Protein AF-A0A6N7M5T9-F1 (afdb_monomer_lite)

Structure (mmCIF, N/CA/C/O backbone):
data_AF-A0A6N7M5T9-F1
#
_entry.id   AF-A0A6N7M5T9-F1
#
loop_
_atom_site.group_PDB
_atom_site.id
_atom_site.type_symbol
_atom_site.label_atom_id
_atom_site.label_alt_id
_atom_site.label_comp_id
_atom_site.label_asym_id
_atom_site.label_entity_id
_atom_site.label_seq_id
_atom_site.pdbx_PDB_ins_code
_atom_site.Cartn_x
_atom_site.Cartn_y
_atom_site.Cartn_z
_atom_site.occupancy
_atom_site.B_iso_or_equiv
_atom_site.auth_seq_id
_atom_site.auth_comp_id
_atom_site.auth_asym_id
_atom_site.auth_atom_id
_atom_site.pdbx_PDB_model_num
ATOM 1 N N . MET A 1 1 ? -1.818 2.620 -9.351 1.00 81.12 1 MET A N 1
ATOM 2 C CA . MET A 1 1 ? -0.824 3.707 -9.456 1.00 81.12 1 MET A CA 1
ATOM 3 C C . MET A 1 1 ? -0.172 3.668 -10.820 1.00 81.12 1 MET A C 1
ATOM 5 O O . MET A 1 1 ? -0.128 2.588 -11.390 1.00 81.12 1 MET A O 1
ATOM 9 N N . ARG A 1 2 ? 0.255 4.815 -11.356 1.00 82.75 2 ARG A N 1
ATOM 10 C CA . ARG A 1 2 ? 0.829 4.931 -12.702 1.00 82.75 2 ARG A CA 1
ATOM 11 C C . ARG A 1 2 ? 2.046 5.848 -12.658 1.00 82.75 2 ARG A C 1
ATOM 13 O O . ARG A 1 2 ? 1.874 7.022 -12.337 1.00 82.75 2 ARG A O 1
ATOM 20 N N . ASN A 1 3 ? 3.213 5.340 -13.046 1.00 85.19 3 ASN A N 1
ATOM 21 C CA . ASN A 1 3 ? 4.407 6.165 -13.232 1.00 85.19 3 ASN A CA 1
ATOM 22 C C . ASN A 1 3 ? 4.300 6.926 -14.566 1.00 85.19 3 ASN A C 1
ATOM 24 O O . ASN A 1 3 ? 4.436 6.348 -15.644 1.00 85.19 3 ASN A O 1
ATOM 28 N N . THR A 1 4 ? 4.031 8.231 -14.510 1.00 81.94 4 THR A N 1
ATOM 29 C CA . THR A 1 4 ? 3.909 9.098 -15.699 1.00 81.94 4 THR A CA 1
ATOM 30 C C . THR A 1 4 ? 5.181 9.881 -16.022 1.00 81.94 4 THR A C 1
ATOM 32 O O . THR A 1 4 ? 5.131 10.826 -16.812 1.00 81.94 4 THR A O 1
ATOM 35 N N . SER A 1 5 ? 6.305 9.552 -15.391 1.00 79.56 5 SER A N 1
ATOM 36 C CA . SER A 1 5 ? 7.579 10.213 -15.656 1.00 79.56 5 SER A CA 1
ATOM 37 C C . SER A 1 5 ? 8.088 9.913 -17.076 1.00 79.56 5 SER A C 1
ATOM 39 O O . SER A 1 5 ? 7.668 8.964 -17.739 1.00 79.56 5 SER A O 1
ATOM 41 N N . SER A 1 6 ? 9.008 10.741 -17.576 1.00 79.69 6 SER A N 1
ATOM 42 C CA . SER A 1 6 ? 9.603 10.561 -18.904 1.00 79.69 6 SER A CA 1
ATOM 43 C C . SER A 1 6 ? 10.866 9.703 -18.821 1.00 79.69 6 SER A C 1
ATOM 45 O O . SER A 1 6 ? 11.978 10.232 -18.850 1.00 79.69 6 SER A O 1
ATOM 47 N N . GLY A 1 7 ? 10.692 8.383 -18.750 1.00 77.44 7 GLY A N 1
ATOM 48 C CA . GLY A 1 7 ? 11.797 7.418 -18.783 1.00 77.44 7 GLY A CA 1
ATOM 49 C C . GLY A 1 7 ? 12.520 7.218 -17.450 1.00 77.44 7 GLY A C 1
ATOM 50 O O . GLY A 1 7 ? 13.619 6.670 -17.451 1.00 77.44 7 GLY A O 1
ATOM 51 N N . ILE A 1 8 ? 11.932 7.666 -16.338 1.00 86.94 8 ILE A N 1
ATOM 52 C CA . ILE A 1 8 ? 12.464 7.457 -14.990 1.00 86.94 8 ILE A CA 1
ATOM 53 C C . ILE A 1 8 ? 11.708 6.298 -14.340 1.00 86.94 8 ILE A C 1
ATOM 55 O O . ILE A 1 8 ? 10.490 6.175 -14.457 1.00 86.94 8 ILE A O 1
ATOM 59 N N . THR A 1 9 ? 12.441 5.423 -13.674 1.00 90.00 9 THR A N 1
ATOM 60 C CA . THR A 1 9 ? 11.854 4.399 -12.815 1.00 90.00 9 THR A CA 1
ATOM 61 C C . THR A 1 9 ? 11.528 5.024 -11.459 1.00 90.00 9 THR A C 1
ATOM 63 O O . THR A 1 9 ? 12.327 5.812 -10.964 1.00 90.00 9 THR A O 1
ATOM 66 N N . GLU A 1 10 ? 10.365 4.709 -10.893 1.00 90.19 10 GLU A N 1
ATOM 67 C CA . GLU A 1 10 ? 9.917 5.230 -9.595 1.00 90.19 10 GLU A CA 1
ATOM 68 C C . GLU A 1 10 ? 9.854 4.112 -8.558 1.00 90.19 10 GLU A C 1
ATOM 70 O O . GLU A 1 10 ? 9.336 3.025 -8.841 1.00 90.19 10 GLU A O 1
ATOM 75 N N . ASP A 1 11 ? 10.281 4.444 -7.344 1.00 92.62 11 ASP A N 1
ATOM 76 C CA . ASP A 1 11 ? 9.987 3.662 -6.150 1.00 92.62 11 ASP A CA 1
ATOM 77 C C . ASP A 1 11 ? 8.870 4.334 -5.350 1.00 92.62 11 ASP A C 1
ATOM 79 O O . ASP A 1 11 ? 8.718 5.560 -5.336 1.00 92.62 11 ASP A O 1
ATOM 83 N N . TYR A 1 12 ? 8.079 3.527 -4.649 1.00 92.44 12 TYR A N 1
ATOM 84 C CA . TYR A 1 12 ? 6.978 3.995 -3.824 1.00 92.44 12 TYR A CA 1
ATOM 85 C C . TYR A 1 12 ? 7.241 3.747 -2.340 1.00 92.44 12 TYR A C 1
ATOM 87 O O . TYR A 1 12 ? 7.762 2.713 -1.927 1.00 92.44 12 TYR A O 1
ATOM 95 N N . LYS A 1 13 ? 6.794 4.696 -1.520 1.00 93.00 13 LYS A N 1
ATOM 96 C CA . LYS A 1 13 ? 6.669 4.546 -0.067 1.00 93.00 13 LYS A CA 1
ATOM 97 C C . LYS A 1 13 ? 5.246 4.837 0.382 1.00 93.00 13 LYS A C 1
ATOM 99 O O . LYS A 1 13 ? 4.575 5.699 -0.201 1.00 93.00 13 LYS A O 1
ATOM 104 N N . ILE A 1 14 ? 4.795 4.157 1.427 1.00 91.06 14 ILE A N 1
ATOM 105 C CA . ILE A 1 14 ? 3.421 4.249 1.925 1.00 91.06 14 ILE A CA 1
ATOM 106 C C . ILE A 1 14 ? 3.437 4.488 3.435 1.00 91.06 14 ILE A C 1
ATOM 108 O O . ILE A 1 14 ? 4.284 3.965 4.150 1.00 91.06 14 ILE A O 1
ATOM 112 N N . LYS A 1 15 ? 2.503 5.306 3.925 1.00 89.00 15 LYS A N 1
ATOM 113 C CA . LYS A 1 15 ? 2.207 5.437 5.357 1.00 89.00 15 LYS A CA 1
ATOM 114 C C . LYS A 1 15 ? 0.717 5.587 5.616 1.00 89.00 15 LYS A C 1
ATOM 116 O O . LYS A 1 15 ? -0.003 6.197 4.819 1.00 89.00 15 LYS A O 1
ATOM 121 N N . GLY A 1 16 ? 0.276 5.098 6.764 1.00 85.12 16 GLY A N 1
ATOM 122 C CA . GLY A 1 16 ? -1.026 5.381 7.349 1.00 85.12 16 GLY A CA 1
ATOM 123 C C . GLY A 1 16 ? -0.968 6.585 8.289 1.00 85.12 16 GLY A C 1
ATOM 124 O O . GLY A 1 16 ? 0.070 6.941 8.838 1.00 85.12 16 GLY A O 1
ATOM 125 N N . SER A 1 17 ? -2.102 7.240 8.497 1.00 81.81 17 SER A N 1
ATOM 126 C CA . SER A 1 17 ? -2.276 8.236 9.557 1.00 81.81 17 SER A CA 1
ATOM 127 C C . SER A 1 17 ? -3.735 8.272 9.993 1.00 81.81 17 SER A C 1
ATOM 129 O O . SER A 1 17 ? -4.640 8.287 9.161 1.00 81.81 17 SER A O 1
ATOM 131 N N . ASN A 1 18 ? -3.979 8.262 11.297 1.00 74.81 18 ASN A N 1
ATOM 132 C CA . ASN A 1 18 ? -5.309 8.317 11.889 1.00 74.81 18 ASN A CA 1
ATOM 133 C C . ASN A 1 18 ? -5.543 9.687 12.549 1.00 74.81 18 ASN A C 1
ATOM 135 O O . ASN A 1 18 ? -4.622 10.322 13.061 1.00 74.81 18 ASN A O 1
ATOM 139 N N . SER A 1 19 ? -6.782 10.178 12.527 1.00 63.09 19 SER A N 1
ATOM 140 C CA . SER A 1 19 ? -7.155 11.429 13.204 1.00 63.09 19 SER A CA 1
ATOM 141 C C . SER A 1 19 ? -7.653 11.148 14.622 1.00 63.09 19 SER A C 1
ATOM 143 O O . SER A 1 19 ? -8.557 10.339 14.787 1.00 63.09 19 SER A O 1
ATOM 145 N N . SER A 1 20 ? -7.128 11.826 15.645 1.00 60.12 20 SER A N 1
ATOM 146 C CA . SER A 1 20 ? -7.612 11.669 17.029 1.00 60.12 20 SER A CA 1
ATOM 147 C C . SER A 1 20 ? -8.937 12.420 17.272 1.00 60.12 20 SER A C 1
ATOM 149 O O . SER A 1 20 ? -9.050 13.567 16.828 1.00 60.12 20 SER A O 1
ATOM 151 N N . PRO A 1 21 ? -9.911 11.845 18.013 1.00 59.59 21 PRO A N 1
ATOM 152 C CA . PRO A 1 21 ? -9.932 10.480 18.551 1.00 59.59 21 PRO A CA 1
ATOM 153 C C . PRO A 1 21 ? -10.270 9.449 17.460 1.00 59.59 21 PRO A C 1
ATOM 155 O O . PRO A 1 21 ? -11.200 9.655 16.685 1.00 59.59 21 PRO A O 1
ATOM 158 N N . SER A 1 22 ? -9.532 8.336 17.415 1.00 65.94 22 SER A N 1
ATOM 159 C CA . SER A 1 22 ? -9.717 7.272 16.420 1.00 65.94 22 SER A CA 1
ATOM 160 C C . SER A 1 22 ? -9.546 5.891 17.047 1.00 65.94 22 SER A C 1
ATOM 162 O O . SER A 1 22 ? -8.594 5.680 17.796 1.00 65.94 22 SER A O 1
ATOM 164 N N . ASN A 1 23 ? -10.402 4.945 16.654 1.00 63.69 23 ASN A N 1
ATOM 165 C CA . ASN A 1 23 ? -10.248 3.513 16.956 1.00 63.69 23 ASN A CA 1
ATOM 166 C C . ASN A 1 23 ? -9.428 2.745 15.905 1.00 63.69 23 ASN A C 1
ATOM 168 O O . ASN A 1 23 ? -9.362 1.519 15.932 1.00 63.69 23 ASN A O 1
ATOM 172 N N . TRP A 1 24 ? -8.828 3.436 14.939 1.00 63.38 24 TRP A N 1
ATOM 173 C CA . TRP A 1 24 ? -7.805 2.838 14.090 1.00 63.38 24 TRP A CA 1
ATOM 174 C C . TRP A 1 24 ? -6.522 2.653 14.876 1.00 63.38 24 TRP A C 1
ATOM 176 O O . TRP A 1 24 ? -5.993 3.630 15.418 1.00 63.38 24 TRP A O 1
ATOM 186 N N . THR A 1 25 ? -5.988 1.440 14.827 1.00 63.56 25 THR A N 1
ATOM 187 C CA . THR A 1 25 ? -4.583 1.209 15.129 1.00 63.56 25 THR A CA 1
ATOM 188 C C . THR A 1 25 ? -3.873 0.963 13.819 1.00 63.56 25 THR A C 1
ATOM 190 O O . THR A 1 25 ? -4.283 0.146 13.001 1.00 63.56 25 THR A O 1
ATOM 193 N N . ILE A 1 26 ? -2.809 1.727 13.620 1.00 63.72 26 ILE A N 1
ATOM 194 C CA . ILE A 1 26 ? -1.859 1.482 12.552 1.00 63.72 26 ILE A CA 1
ATOM 195 C C . ILE A 1 26 ? -0.929 0.403 13.109 1.00 63.72 26 ILE A C 1
ATOM 197 O O . ILE A 1 26 ? 0.021 0.721 13.822 1.00 63.72 26 ILE A O 1
ATOM 201 N N . ALA A 1 27 ? -1.310 -0.861 12.950 1.00 53.25 27 ALA A N 1
ATOM 202 C CA . ALA A 1 27 ? -0.533 -1.995 13.427 1.00 53.25 27 ALA A CA 1
ATOM 203 C C . ALA A 1 27 ? -0.036 -2.777 12.222 1.00 53.25 27 ALA A C 1
ATOM 205 O O . ALA A 1 27 ? -0.853 -3.204 11.414 1.00 53.25 27 ALA A O 1
ATOM 206 N N . SER A 1 28 ? 1.271 -3.031 12.189 1.00 53.22 28 SER A N 1
ATOM 207 C CA . SER A 1 28 ? 1.907 -3.967 11.263 1.00 53.22 28 SER A CA 1
ATOM 208 C C . SER A 1 28 ? 1.448 -5.410 11.466 1.00 53.22 28 SER A C 1
ATOM 210 O O . SER A 1 28 ? 1.736 -6.239 10.629 1.00 53.22 28 SER A O 1
ATOM 212 N N . HIS A 1 29 ? 0.738 -5.739 12.555 1.00 53.53 29 HIS A N 1
ATOM 213 C CA . HIS A 1 29 ? 0.122 -7.050 12.796 1.00 53.53 29 HIS A CA 1
ATOM 214 C C . HIS A 1 29 ? -1.002 -6.919 13.842 1.00 53.53 29 HIS A C 1
ATOM 216 O O . HIS A 1 29 ? -0.759 -6.989 15.047 1.00 53.53 29 HIS A O 1
ATOM 222 N N . ALA A 1 30 ? -2.249 -6.735 13.411 1.00 51.78 30 ALA A N 1
ATOM 223 C CA . ALA A 1 30 ? -3.401 -6.925 14.294 1.00 51.78 30 ALA A CA 1
ATOM 224 C C . ALA A 1 30 ? -3.788 -8.408 14.337 1.00 51.78 30 ALA A C 1
ATOM 226 O O . ALA A 1 30 ? -3.932 -9.054 13.293 1.00 51.78 30 ALA A O 1
ATOM 227 N N . THR A 1 31 ? -3.945 -8.968 15.538 1.00 54.94 31 THR A N 1
ATOM 228 C CA . THR A 1 31 ? -3.945 -10.432 15.717 1.00 54.94 31 THR A CA 1
ATOM 229 C C . THR A 1 31 ? -5.325 -11.086 15.624 1.00 54.94 31 THR A C 1
ATOM 231 O O . THR A 1 31 ? -5.426 -12.314 15.637 1.00 54.94 31 THR A O 1
ATOM 234 N N . GLY A 1 32 ? -6.402 -10.306 15.471 1.00 55.12 32 GLY A N 1
ATOM 235 C CA . GLY A 1 32 ? -7.726 -10.859 15.205 1.00 55.12 32 GLY A CA 1
ATOM 236 C C . GLY A 1 32 ? -8.903 -9.921 15.484 1.00 55.12 32 GLY A C 1
ATOM 237 O O . GLY A 1 32 ? -8.736 -8.815 15.991 1.00 55.12 32 GLY A O 1
ATOM 238 N N . PRO A 1 33 ? -10.133 -10.379 15.196 1.00 52.47 33 PRO A N 1
ATOM 239 C CA . PRO A 1 33 ? -11.349 -9.567 15.273 1.00 52.47 33 PRO A CA 1
ATOM 240 C C . PRO A 1 33 ? -11.814 -9.264 16.716 1.00 52.47 33 PRO A C 1
ATOM 242 O O . PRO A 1 33 ? -12.806 -8.562 16.905 1.00 52.47 33 PRO A O 1
ATOM 245 N N . SER A 1 34 ? -11.118 -9.793 17.730 1.00 57.44 34 SER A N 1
ATOM 246 C CA . SER A 1 34 ? -11.375 -9.564 19.161 1.00 57.44 34 SER A CA 1
ATOM 247 C C . SER A 1 34 ? -10.675 -8.330 19.742 1.00 57.44 34 SER A C 1
ATOM 249 O O . SER A 1 34 ? -10.916 -7.988 20.899 1.00 57.44 34 SER A O 1
ATOM 251 N N . GLU A 1 35 ? -9.789 -7.684 18.987 1.00 65.31 35 GLU A N 1
ATOM 252 C CA . GLU A 1 35 ? -9.183 -6.407 19.373 1.00 65.31 35 GLU A CA 1
ATOM 253 C C . GLU A 1 35 ? -10.161 -5.274 19.012 1.00 65.31 35 GLU A C 1
ATOM 255 O O . GLU A 1 35 ? -10.724 -5.298 17.926 1.00 65.31 35 GLU A O 1
ATOM 260 N N . ASP A 1 36 ? -10.409 -4.295 19.898 1.00 65.62 36 ASP A N 1
ATOM 261 C CA . ASP A 1 36 ? -11.300 -3.133 19.645 1.00 65.62 36 ASP A CA 1
ATOM 262 C C . ASP A 1 36 ? -10.623 -2.108 18.715 1.00 65.62 36 ASP A C 1
ATOM 264 O O . ASP A 1 36 ? -10.368 -0.963 19.097 1.00 65.62 36 ASP A O 1
ATOM 268 N N . GLN A 1 37 ? -10.208 -2.559 17.528 1.00 69.19 37 GLN A N 1
ATOM 269 C CA . GLN A 1 37 ? -9.385 -1.794 16.596 1.00 69.19 37 GLN A CA 1
ATOM 270 C C . GLN A 1 37 ? -9.749 -2.104 15.143 1.00 69.19 37 GLN A C 1
ATOM 272 O O . GLN A 1 37 ? -10.006 -3.250 14.777 1.00 69.19 37 GLN A O 1
ATOM 277 N N . PHE A 1 38 ? -9.750 -1.070 14.303 1.00 73.50 38 PHE A N 1
ATOM 278 C CA . PHE A 1 38 ? -9.763 -1.235 12.849 1.00 73.50 38 PHE A CA 1
ATOM 279 C C . PHE A 1 38 ? -8.338 -1.359 12.318 1.00 73.50 38 PHE A C 1
ATOM 281 O O . PHE A 1 38 ? -7.449 -0.636 12.773 1.00 73.50 38 PHE A O 1
ATOM 288 N N . VAL A 1 39 ? -8.161 -2.215 11.314 1.00 76.88 39 VAL A N 1
ATOM 289 C CA . VAL A 1 39 ? -6.867 -2.536 10.699 1.00 76.88 39 VAL A CA 1
ATOM 290 C C . VAL A 1 39 ? -6.997 -2.342 9.198 1.00 76.88 39 VAL A C 1
ATOM 292 O O . VAL A 1 39 ? -7.964 -2.826 8.603 1.00 76.88 39 VAL A O 1
ATOM 295 N N . LEU A 1 40 ? -6.054 -1.624 8.592 1.00 80.00 40 LEU A N 1
ATOM 296 C CA . LEU A 1 40 ? -6.018 -1.399 7.151 1.00 80.00 40 LEU A CA 1
ATOM 297 C C . LEU A 1 40 ? -4.752 -2.017 6.576 1.00 80.00 40 LEU A C 1
ATOM 299 O O . LEU A 1 40 ? -3.665 -1.516 6.828 1.00 80.00 40 LEU A O 1
ATOM 303 N N . TYR A 1 41 ? -4.951 -3.021 5.740 1.00 81.62 41 TYR A N 1
ATOM 304 C CA . TYR A 1 41 ? -3.918 -3.655 4.946 1.00 81.62 41 TYR A CA 1
ATOM 305 C C . TYR A 1 41 ? -3.841 -2.971 3.582 1.00 81.62 41 TYR A C 1
ATOM 307 O O . TYR A 1 41 ? -4.870 -2.552 3.031 1.00 81.62 41 TYR A O 1
ATOM 315 N N . ALA A 1 42 ? -2.644 -2.910 3.006 1.00 86.19 42 ALA A N 1
ATOM 316 C CA . ALA A 1 42 ? -2.423 -2.443 1.644 1.00 86.19 42 ALA A CA 1
ATOM 317 C C . ALA A 1 42 ? -1.402 -3.337 0.937 1.00 86.19 42 ALA A C 1
ATOM 319 O O . ALA A 1 42 ? -0.404 -3.710 1.537 1.00 86.19 42 ALA A O 1
ATOM 320 N N . ALA A 1 43 ? -1.631 -3.657 -0.335 1.00 88.00 43 ALA A N 1
ATOM 321 C CA . ALA A 1 43 ? -0.657 -4.403 -1.127 1.00 88.00 43 ALA A CA 1
ATOM 322 C C . ALA A 1 43 ? -0.819 -4.150 -2.628 1.00 88.00 43 ALA A C 1
ATOM 324 O O . ALA A 1 43 ? -1.917 -3.868 -3.123 1.00 88.00 43 ALA A O 1
ATOM 325 N N . PHE A 1 44 ? 0.279 -4.271 -3.364 1.00 88.62 44 PHE A N 1
ATOM 326 C CA . PHE A 1 44 ? 0.305 -4.262 -4.815 1.00 88.62 44 PHE A CA 1
ATOM 327 C C . PHE A 1 44 ? -0.019 -5.645 -5.369 1.00 88.62 44 PHE A C 1
ATOM 329 O O . PHE A 1 44 ? 0.585 -6.640 -4.975 1.00 88.62 44 PHE A O 1
ATOM 336 N N . HIS A 1 45 ? -0.969 -5.695 -6.303 1.00 88.31 45 HIS A N 1
ATOM 337 C CA . HIS A 1 45 ? -1.296 -6.905 -7.050 1.00 88.31 45 HIS A CA 1
ATOM 338 C C . HIS A 1 45 ? -2.141 -6.573 -8.288 1.00 88.31 45 HIS A C 1
ATOM 340 O O . HIS A 1 45 ? -3.001 -5.686 -8.261 1.00 88.31 45 HIS A O 1
ATOM 346 N N . ASN A 1 46 ? -1.926 -7.305 -9.382 1.00 85.12 46 ASN A N 1
ATOM 347 C CA . ASN A 1 46 ? -2.604 -7.064 -10.661 1.00 85.12 46 ASN A CA 1
ATOM 348 C C . ASN A 1 46 ? -4.025 -7.656 -10.719 1.00 85.12 46 ASN A C 1
ATOM 350 O O . ASN A 1 46 ? -4.818 -7.273 -11.579 1.00 85.12 46 ASN A O 1
ATOM 354 N N . VAL A 1 47 ? -4.340 -8.582 -9.817 1.00 85.62 47 VAL A N 1
ATOM 355 C CA . VAL A 1 47 ? -5.650 -9.231 -9.660 1.00 85.62 47 VAL A CA 1
ATOM 356 C C . VAL A 1 47 ? -6.160 -8.990 -8.240 1.00 85.62 47 VAL A C 1
ATOM 358 O O . VAL A 1 47 ? -5.370 -8.745 -7.336 1.00 85.62 47 VAL A O 1
ATOM 361 N N . GLU A 1 48 ? -7.469 -9.054 -8.031 1.00 87.31 48 GLU A N 1
ATOM 362 C CA . GLU A 1 48 ? -8.053 -9.039 -6.688 1.00 87.31 48 GLU A CA 1
ATOM 363 C C . GLU A 1 48 ? -7.474 -10.173 -5.822 1.00 87.31 48 GLU A C 1
ATOM 365 O O . GLU A 1 48 ? -7.584 -11.341 -6.210 1.00 87.31 48 GLU A O 1
ATOM 370 N N . PRO A 1 49 ? -6.847 -9.863 -4.671 1.00 85.38 49 PRO A N 1
ATOM 371 C CA . PRO A 1 49 ? -6.409 -10.882 -3.728 1.00 85.38 49 PRO A CA 1
ATOM 372 C C . PRO A 1 49 ? -7.616 -11.598 -3.114 1.00 85.38 49 PRO A C 1
ATOM 374 O O . PRO A 1 49 ? -8.676 -11.005 -2.924 1.00 85.38 49 PRO A O 1
ATOM 377 N N . GLY A 1 50 ? -7.456 -12.874 -2.758 1.00 84.88 50 GLY A N 1
ATOM 378 C CA . GLY A 1 50 ? -8.513 -13.618 -2.075 1.00 84.88 50 GLY A CA 1
ATOM 379 C C . GLY A 1 50 ? -8.886 -12.995 -0.724 1.00 84.88 50 GLY A C 1
ATOM 380 O O . GLY A 1 50 ? -8.029 -12.471 -0.008 1.00 84.88 50 GLY A O 1
ATOM 381 N N . ASP A 1 51 ? -10.161 -13.104 -0.340 1.00 81.56 51 ASP A N 1
ATOM 382 C CA . ASP A 1 51 ? -10.633 -12.721 0.998 1.00 81.56 51 ASP A CA 1
ATOM 383 C C . ASP A 1 51 ? -10.294 -13.804 2.035 1.00 81.56 51 ASP A C 1
ATOM 385 O O . ASP A 1 51 ? -11.159 -14.475 2.598 1.00 81.56 51 ASP A O 1
ATOM 389 N N . VAL A 1 52 ? -8.997 -14.029 2.244 1.00 80.44 52 VAL A N 1
ATOM 390 C CA . VAL A 1 52 ? -8.472 -14.916 3.284 1.00 80.44 52 VAL A CA 1
ATOM 391 C C . VAL A 1 52 ? -7.292 -14.250 3.980 1.00 80.44 52 VAL A C 1
ATOM 393 O O . VAL A 1 52 ? -6.437 -13.634 3.349 1.00 80.44 52 VAL A O 1
ATOM 396 N N . ASP A 1 53 ? -7.234 -14.378 5.304 1.00 73.56 53 ASP A N 1
ATOM 397 C CA . ASP A 1 53 ? -6.235 -13.693 6.137 1.00 73.56 53 ASP A CA 1
ATOM 398 C C . ASP A 1 53 ? -4.794 -14.026 5.774 1.00 73.56 53 ASP A C 1
ATOM 400 O O . ASP A 1 53 ? -3.952 -13.137 5.793 1.00 73.56 53 ASP A O 1
ATOM 404 N N . ALA A 1 54 ? -4.533 -15.267 5.367 1.00 72.25 54 ALA A N 1
ATOM 405 C CA . ALA A 1 54 ? -3.201 -15.713 4.979 1.00 72.25 54 ALA A CA 1
ATOM 406 C C . ALA A 1 54 ? -2.659 -15.038 3.704 1.00 72.25 54 ALA A C 1
ATOM 408 O O . ALA A 1 54 ? -1.461 -15.097 3.468 1.00 72.25 54 ALA A O 1
ATOM 409 N N . THR A 1 55 ? -3.512 -14.419 2.880 1.00 74.81 55 THR A N 1
ATOM 410 C CA . THR A 1 55 ? -3.094 -13.728 1.644 1.00 74.81 55 THR A CA 1
ATOM 411 C C . THR A 1 55 ? -2.564 -12.317 1.910 1.00 74.81 55 THR A C 1
ATOM 413 O O . THR A 1 55 ? -1.998 -11.703 1.018 1.00 74.81 55 THR A O 1
ATOM 416 N N . TRP A 1 56 ? 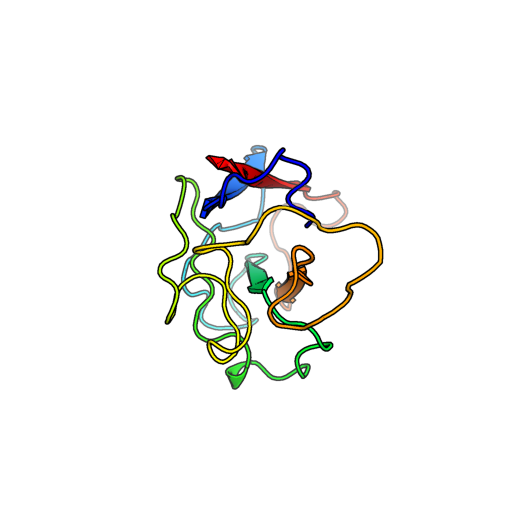-2.736 -11.801 3.127 1.00 77.12 56 TRP A N 1
ATOM 417 C CA . TRP A 1 56 ? -2.367 -10.438 3.512 1.00 77.12 56 TRP A CA 1
ATOM 418 C C . TRP A 1 56 ? -1.325 -10.453 4.636 1.00 77.12 56 TRP A C 1
ATOM 420 O O . TRP A 1 56 ? -1.460 -9.719 5.609 1.00 77.12 56 TRP A O 1
ATOM 430 N N . ALA A 1 57 ? -0.362 -11.375 4.548 1.00 65.50 57 ALA A N 1
ATOM 431 C CA . ALA A 1 57 ? 0.637 -11.598 5.591 1.00 65.50 57 ALA A CA 1
ATOM 432 C C . ALA A 1 57 ? 1.679 -10.469 5.685 1.00 65.50 57 ALA A C 1
ATOM 434 O O . ALA A 1 57 ? 2.205 -10.246 6.772 1.00 65.50 57 ALA A O 1
ATOM 435 N N . ASP A 1 58 ? 1.909 -9.748 4.584 1.00 63.38 58 ASP A N 1
ATOM 436 C CA . ASP A 1 58 ? 3.003 -8.782 4.449 1.00 63.38 58 ASP A CA 1
ATOM 437 C C . ASP A 1 58 ? 2.481 -7.350 4.192 1.00 63.38 58 ASP A C 1
ATOM 439 O O . ASP A 1 58 ? 2.785 -6.682 3.196 1.00 63.38 58 ASP A O 1
ATOM 443 N N . ASP A 1 59 ? 1.617 -6.875 5.094 1.00 63.25 59 ASP A N 1
ATOM 444 C CA . ASP A 1 59 ? 1.221 -5.470 5.150 1.00 63.25 59 ASP A CA 1
ATOM 445 C C . ASP A 1 59 ? 2.004 -4.738 6.250 1.00 63.25 59 ASP A C 1
ATOM 447 O O . ASP A 1 59 ? 1.847 -4.985 7.440 1.00 63.25 59 ASP A O 1
ATOM 451 N N . ASP A 1 60 ? 2.851 -3.796 5.848 1.00 66.25 60 ASP A N 1
ATOM 452 C CA . ASP A 1 60 ? 3.591 -2.952 6.788 1.00 66.25 60 ASP A CA 1
ATOM 453 C C . ASP A 1 60 ? 3.025 -1.533 6.771 1.00 66.25 60 ASP A C 1
ATOM 455 O O . ASP A 1 60 ? 3.743 -0.543 6.628 1.00 66.25 60 ASP A O 1
ATOM 459 N N . LEU A 1 61 ? 1.697 -1.376 6.862 1.00 76.62 61 LEU A N 1
ATOM 460 C CA . LEU A 1 61 ? 1.146 -0.027 6.943 1.00 76.62 61 LEU A CA 1
ATOM 461 C C . LEU A 1 61 ? 1.461 0.563 8.320 1.00 76.62 61 LEU A C 1
ATOM 463 O O . LEU A 1 61 ? 0.792 0.273 9.308 1.00 76.62 61 LEU A O 1
ATOM 467 N N . GLU A 1 62 ? 2.454 1.448 8.367 1.00 80.06 62 GLU A N 1
ATOM 468 C CA . GLU A 1 62 ? 2.877 2.127 9.589 1.00 80.06 62 GLU A CA 1
ATOM 469 C C . GLU A 1 62 ? 2.564 3.630 9.587 1.00 80.06 62 GLU A C 1
ATOM 471 O O . GLU A 1 62 ? 2.215 4.231 8.570 1.00 80.06 62 GLU A O 1
ATOM 476 N N . ALA A 1 63 ? 2.674 4.268 10.759 1.00 80.00 63 ALA A N 1
ATOM 477 C CA . ALA A 1 63 ? 2.505 5.718 10.893 1.00 80.00 63 ALA A CA 1
ATOM 478 C C . ALA A 1 63 ? 3.668 6.507 10.256 1.00 80.00 63 ALA A C 1
ATOM 480 O O . ALA A 1 63 ? 3.566 7.710 9.986 1.00 80.00 63 ALA A O 1
ATOM 481 N N . THR A 1 64 ? 4.791 5.827 10.035 1.00 83.31 64 THR A N 1
ATOM 482 C CA . THR A 1 64 ? 5.967 6.311 9.319 1.00 83.31 64 THR A CA 1
ATOM 483 C C . THR A 1 64 ? 5.957 5.824 7.878 1.00 83.31 64 THR A C 1
ATOM 485 O O . THR A 1 64 ? 5.245 4.890 7.531 1.00 83.31 64 THR A O 1
ATOM 488 N N . ASN A 1 65 ? 6.731 6.493 7.022 1.00 88.75 65 ASN A N 1
ATOM 489 C CA . ASN A 1 65 ? 6.916 6.023 5.655 1.00 88.75 65 ASN A CA 1
ATOM 490 C C . ASN A 1 65 ? 7.611 4.663 5.672 1.00 88.75 65 ASN A C 1
ATOM 492 O O . ASN A 1 65 ? 8.711 4.569 6.211 1.00 88.75 65 ASN A O 1
ATOM 496 N N . GLN A 1 66 ? 6.990 3.687 5.026 1.00 89.12 66 GLN A N 1
ATOM 497 C CA . GLN A 1 66 ? 7.585 2.399 4.718 1.00 89.12 66 GLN A CA 1
ATOM 498 C C . GLN A 1 66 ? 7.902 2.364 3.229 1.00 89.12 66 GLN A C 1
ATOM 500 O O . GLN A 1 66 ? 7.025 2.617 2.397 1.00 89.12 66 GLN A O 1
ATOM 505 N N . ASP A 1 67 ? 9.175 2.159 2.906 1.00 91.44 67 ASP A N 1
ATOM 506 C CA . ASP A 1 67 ? 9.622 1.985 1.528 1.00 91.44 67 ASP A CA 1
ATOM 507 C C . ASP A 1 67 ? 9.242 0.566 1.075 1.00 91.44 67 ASP A C 1
ATOM 509 O O . ASP A 1 67 ? 9.345 -0.382 1.850 1.00 91.44 67 ASP A O 1
ATOM 513 N N . CYS A 1 68 ? 8.778 0.413 -0.166 1.00 90.12 68 CYS A N 1
ATOM 514 C CA . CYS A 1 68 ? 8.590 -0.925 -0.731 1.00 90.12 68 CYS A CA 1
ATOM 515 C C . CYS A 1 68 ? 9.963 -1.599 -0.897 1.00 90.12 68 CYS A C 1
ATOM 517 O O . CYS A 1 68 ? 10.931 -0.919 -1.235 1.00 90.12 68 CYS A O 1
ATOM 519 N N . ASP A 1 69 ? 10.056 -2.918 -0.716 1.00 84.06 69 ASP A N 1
ATOM 520 C CA . ASP A 1 69 ? 11.342 -3.643 -0.768 1.00 84.06 69 ASP A CA 1
ATOM 521 C C . ASP A 1 69 ? 11.455 -4.662 -1.915 1.00 84.06 69 ASP A C 1
ATOM 523 O O . ASP A 1 69 ? 12.517 -5.236 -2.148 1.00 84.06 69 ASP A O 1
ATOM 527 N N . GLY A 1 70 ? 10.383 -4.841 -2.687 1.00 79.19 70 GLY A N 1
ATOM 528 C CA . GLY A 1 70 ? 10.378 -5.692 -3.871 1.00 79.19 70 GLY A CA 1
ATOM 529 C C . GLY A 1 70 ? 10.192 -7.184 -3.582 1.00 79.19 70 GLY A C 1
ATOM 530 O O . GLY A 1 70 ? 10.086 -7.947 -4.543 1.00 79.19 70 GLY A O 1
ATOM 531 N N . SER A 1 71 ? 10.115 -7.601 -2.316 1.00 79.62 71 SER A N 1
ATOM 532 C CA . SER A 1 71 ? 9.894 -9.003 -1.940 1.00 79.62 71 SER A CA 1
ATOM 533 C C . SER A 1 71 ? 8.751 -9.199 -0.960 1.00 79.62 71 SER A C 1
ATOM 535 O O . SER A 1 71 ? 7.984 -10.137 -1.156 1.00 79.62 71 SER A O 1
ATOM 537 N N . ASP A 1 72 ? 8.614 -8.320 0.030 1.00 78.12 72 ASP A N 1
ATOM 538 C CA . ASP A 1 72 ? 7.780 -8.583 1.200 1.00 78.12 72 ASP A CA 1
ATOM 539 C C . ASP A 1 72 ? 6.889 -7.367 1.524 1.00 78.12 72 ASP A C 1
ATOM 541 O O . ASP A 1 72 ? 5.683 -7.496 1.687 1.00 78.12 72 ASP A O 1
ATOM 545 N N . ILE A 1 73 ? 7.405 -6.140 1.477 1.00 86.62 73 ILE A N 1
ATOM 546 C CA . ILE A 1 73 ? 6.638 -4.953 1.873 1.00 86.62 73 ILE A CA 1
ATOM 547 C C . ILE A 1 73 ? 5.614 -4.539 0.803 1.00 86.62 73 ILE A C 1
ATOM 549 O O . ILE A 1 73 ? 5.959 -4.163 -0.325 1.00 86.62 73 ILE A O 1
ATOM 553 N N . PHE A 1 74 ? 4.335 -4.515 1.202 1.00 88.31 74 PHE A N 1
ATOM 554 C CA . PHE A 1 74 ? 3.184 -4.123 0.378 1.00 88.31 74 PHE A CA 1
ATOM 555 C C . PHE A 1 74 ? 3.039 -4.959 -0.898 1.00 88.31 74 PHE A C 1
ATOM 557 O O . PHE A 1 74 ? 2.625 -4.438 -1.937 1.00 88.31 74 PHE A O 1
ATOM 564 N N . THR A 1 75 ? 3.342 -6.251 -0.855 1.00 87.56 75 THR A N 1
ATOM 565 C CA . THR A 1 75 ? 3.079 -7.178 -1.962 1.00 87.56 75 THR A CA 1
ATOM 566 C C . THR A 1 75 ? 2.315 -8.403 -1.469 1.00 87.56 75 THR A C 1
ATOM 568 O O . THR A 1 75 ? 2.330 -8.720 -0.289 1.00 87.56 75 THR A O 1
ATOM 571 N N . ILE A 1 76 ? 1.569 -9.055 -2.363 1.00 85.88 76 ILE A N 1
ATOM 572 C CA . ILE A 1 76 ? 0.819 -10.278 -2.028 1.00 85.88 76 ILE A CA 1
ATOM 573 C C . ILE A 1 76 ? 1.674 -11.531 -2.245 1.00 85.88 76 ILE A C 1
ATOM 575 O O . ILE A 1 76 ? 1.567 -12.503 -1.504 1.00 85.88 76 ILE A O 1
ATOM 579 N N . ASP A 1 77 ? 2.470 -11.538 -3.311 1.00 86.38 77 ASP A N 1
ATOM 580 C CA . ASP A 1 77 ? 3.249 -12.699 -3.753 1.00 86.38 77 ASP A CA 1
ATOM 581 C C . ASP A 1 77 ? 4.552 -12.309 -4.478 1.00 86.38 77 ASP A C 1
ATOM 583 O O . ASP A 1 77 ? 5.171 -13.135 -5.153 1.00 86.38 77 ASP A O 1
ATOM 587 N N . GLY A 1 78 ? 4.947 -11.034 -4.398 1.00 86.38 78 GLY A N 1
ATOM 588 C CA . GLY A 1 78 ? 6.120 -10.485 -5.078 1.00 86.38 78 GLY A CA 1
ATOM 589 C C . GLY A 1 78 ? 5.950 -10.281 -6.587 1.00 86.38 78 GLY A C 1
ATOM 590 O O . GLY A 1 78 ? 6.841 -9.727 -7.229 1.00 86.38 78 GLY A O 1
ATOM 591 N N . THR A 1 79 ? 4.826 -10.682 -7.197 1.00 85.44 79 THR A N 1
ATOM 592 C CA . THR A 1 79 ? 4.636 -10.539 -8.655 1.00 85.44 79 THR A CA 1
ATOM 593 C C . THR A 1 79 ? 4.394 -9.096 -9.082 1.00 85.44 79 THR A C 1
ATOM 595 O O . THR A 1 79 ? 4.652 -8.731 -10.232 1.00 85.44 79 THR A O 1
ATOM 598 N N . GLN A 1 80 ? 3.906 -8.266 -8.160 1.00 86.75 80 GLN A N 1
ATOM 599 C CA . GLN A 1 80 ? 3.757 -6.838 -8.355 1.00 86.75 80 GLN A CA 1
ATOM 600 C C . GLN A 1 80 ? 4.159 -6.093 -7.084 1.00 86.75 80 GLN A C 1
ATOM 602 O O . GLN A 1 80 ? 3.716 -6.421 -5.986 1.00 86.75 80 GLN A O 1
ATOM 607 N N . THR A 1 81 ? 5.002 -5.077 -7.248 1.00 90.00 81 THR A N 1
ATOM 608 C CA . THR A 1 81 ? 5.599 -4.324 -6.142 1.00 90.00 81 THR A CA 1
ATOM 609 C C . THR A 1 81 ? 5.636 -2.835 -6.476 1.00 90.00 81 THR A C 1
ATOM 611 O O . THR A 1 81 ? 5.477 -2.432 -7.635 1.00 90.00 81 THR A O 1
ATOM 614 N N . GLY A 1 82 ? 5.836 -2.007 -5.453 1.00 89.38 82 GLY A N 1
ATOM 615 C CA . GLY A 1 82 ? 6.079 -0.574 -5.603 1.00 89.38 82 GLY A CA 1
ATOM 616 C C . GLY A 1 82 ? 7.549 -0.220 -5.836 1.00 89.38 82 GLY A C 1
ATOM 617 O O . GLY A 1 82 ? 7.899 0.935 -5.645 1.00 89.38 82 GLY A O 1
ATOM 618 N N . VAL A 1 83 ? 8.399 -1.184 -6.196 1.00 91.62 83 VAL A N 1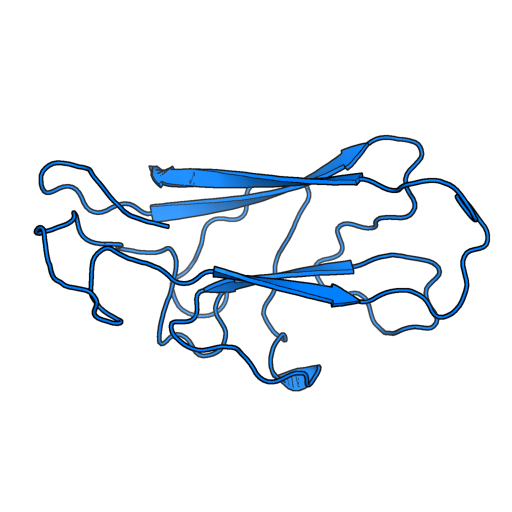
ATOM 619 C CA . VAL A 1 83 ? 9.827 -0.967 -6.474 1.00 91.62 83 VAL A CA 1
ATOM 620 C C . VAL A 1 83 ? 10.068 -1.055 -7.970 1.00 91.62 83 VAL A C 1
ATOM 622 O O . VAL A 1 83 ? 9.402 -1.825 -8.669 1.00 91.62 83 VAL A O 1
ATOM 625 N N . ASP A 1 84 ? 11.017 -0.263 -8.454 1.00 90.12 84 ASP A N 1
ATOM 626 C CA . ASP A 1 84 ? 11.480 -0.256 -9.833 1.00 90.12 84 ASP A CA 1
ATOM 627 C C . ASP A 1 84 ? 10.328 -0.151 -10.855 1.00 90.12 84 ASP A C 1
ATOM 629 O O . ASP A 1 84 ? 10.306 -0.815 -11.898 1.00 90.12 84 ASP A O 1
ATOM 633 N N . VAL A 1 85 ? 9.323 0.688 -10.576 1.00 89.62 85 VAL A N 1
ATOM 634 C CA . VAL A 1 85 ? 8.158 0.827 -11.456 1.00 89.62 85 VAL A CA 1
ATOM 635 C C . VAL A 1 85 ? 8.549 1.635 -12.690 1.00 89.62 85 VAL A C 1
ATOM 637 O O . VAL A 1 85 ? 8.856 2.823 -12.563 1.00 89.62 85 VAL A O 1
ATOM 640 N N . PRO A 1 86 ? 8.536 1.047 -13.900 1.00 87.81 86 PRO A N 1
ATOM 641 C CA . PRO A 1 86 ? 9.036 1.720 -15.088 1.00 87.81 86 PRO A CA 1
ATOM 642 C C . PRO A 1 86 ? 8.109 2.859 -15.521 1.00 87.81 86 PRO A C 1
ATOM 644 O O . PRO A 1 86 ? 6.888 2.791 -15.355 1.00 87.81 86 PRO A O 1
ATOM 647 N N . ALA A 1 87 ? 8.691 3.886 -16.140 1.00 85.88 87 ALA A N 1
ATOM 648 C CA . ALA A 1 87 ? 7.940 4.954 -16.789 1.00 85.88 87 ALA A CA 1
ATOM 649 C C . ALA A 1 87 ? 6.933 4.407 -17.809 1.00 85.88 87 ALA A C 1
ATOM 651 O O . ALA A 1 87 ? 7.213 3.469 -18.561 1.00 85.88 87 ALA A O 1
ATOM 652 N N . ASN A 1 88 ? 5.759 5.031 -17.866 1.00 73.81 88 ASN A N 1
ATOM 653 C CA . ASN A 1 88 ? 4.716 4.634 -18.795 1.00 73.81 88 ASN A CA 1
ATOM 654 C C . ASN A 1 88 ? 5.118 4.817 -20.260 1.00 73.81 88 ASN A C 1
ATOM 656 O O . ASN A 1 88 ? 5.375 5.931 -20.713 1.00 73.81 88 ASN A O 1
ATOM 660 N N . ASN A 1 89 ? 5.018 3.728 -21.021 1.00 59.94 89 ASN A N 1
ATOM 661 C CA . ASN A 1 89 ? 4.801 3.782 -22.458 1.00 59.94 89 ASN A CA 1
ATOM 662 C C . ASN A 1 89 ? 3.285 3.700 -22.699 1.00 59.94 89 ASN A C 1
ATOM 664 O O . ASN A 1 89 ? 2.681 2.684 -22.350 1.00 59.94 89 ASN A O 1
ATOM 668 N N . PRO A 1 90 ? 2.640 4.741 -23.263 1.00 53.72 90 PRO A N 1
ATOM 669 C CA . PRO A 1 90 ? 1.191 4.759 -23.441 1.00 53.72 90 PRO A CA 1
ATOM 670 C C . PRO A 1 90 ? 0.667 3.470 -24.098 1.00 53.72 90 PRO A C 1
ATOM 672 O O . PRO A 1 90 ? 1.028 3.171 -25.233 1.00 53.72 90 PRO A O 1
ATOM 675 N N . GLY A 1 91 ? -0.210 2.740 -23.397 1.00 52.19 91 GLY A N 1
ATOM 676 C CA . GLY A 1 91 ? -0.926 1.576 -23.937 1.00 52.19 91 GLY A CA 1
ATOM 677 C C . GLY A 1 91 ? -0.539 0.205 -23.372 1.00 52.19 91 GLY A C 1
ATOM 678 O O . GLY A 1 91 ? -1.159 -0.773 -23.780 1.00 52.19 91 GLY A O 1
ATOM 679 N N . ASP A 1 92 ? 0.413 0.115 -22.438 1.00 51.50 92 ASP A N 1
ATOM 680 C CA . ASP A 1 92 ? 0.912 -1.174 -21.938 1.00 51.50 92 ASP A CA 1
ATOM 681 C C . ASP A 1 92 ? 0.433 -1.487 -20.505 1.00 51.50 92 ASP A C 1
ATOM 683 O O . ASP A 1 92 ? 1.102 -1.205 -19.508 1.00 51.50 92 ASP A O 1
ATOM 687 N N . TYR A 1 93 ? -0.768 -2.065 -20.394 1.00 53.06 93 TYR A N 1
ATOM 688 C CA . TYR A 1 93 ? -1.249 -2.674 -19.151 1.00 53.06 93 TYR A CA 1
ATOM 689 C C . TYR A 1 93 ? -0.654 -4.080 -19.028 1.00 53.06 93 TYR A C 1
ATOM 691 O O . TYR A 1 93 ? -1.250 -5.057 -19.482 1.00 53.06 93 TYR A O 1
ATOM 699 N N . SER A 1 94 ? 0.518 -4.194 -18.409 1.00 59.22 94 SER A N 1
ATOM 700 C CA . SER A 1 94 ? 1.100 -5.489 -18.048 1.00 59.22 94 SER A CA 1
ATOM 701 C C . SER A 1 94 ? 1.474 -5.528 -16.561 1.00 59.22 94 SER A C 1
ATOM 703 O O . SER A 1 94 ? 1.670 -4.473 -15.956 1.00 59.22 94 SER A O 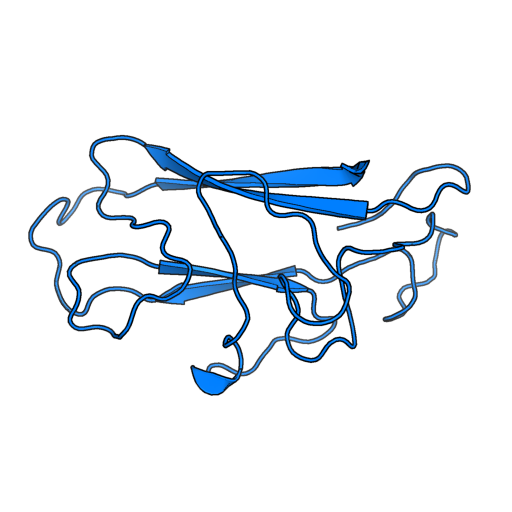1
ATOM 705 N N . PRO A 1 95 ? 1.583 -6.719 -15.942 1.00 56.12 95 PRO A N 1
ATOM 706 C CA . PRO A 1 95 ? 2.056 -6.856 -14.558 1.00 56.12 95 PRO A CA 1
ATOM 707 C C . PRO A 1 95 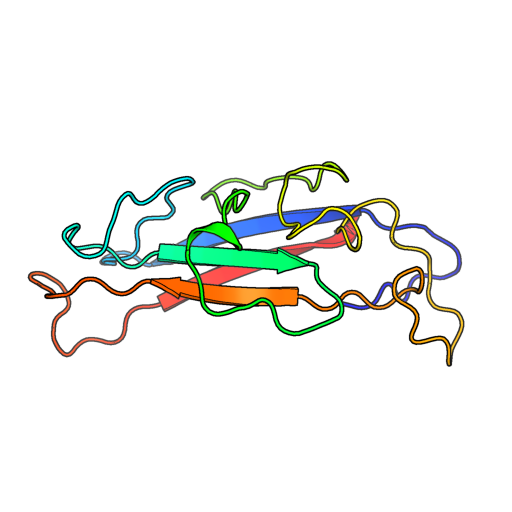? 3.443 -6.223 -14.343 1.00 56.12 95 PRO A C 1
ATOM 709 O O . PRO A 1 95 ? 3.703 -5.644 -13.292 1.00 56.12 95 PRO A O 1
ATOM 712 N N . SER A 1 96 ? 4.280 -6.253 -15.384 1.00 62.47 96 SER A N 1
ATOM 713 C CA . SER A 1 96 ? 5.591 -5.599 -15.490 1.00 62.47 96 SER A CA 1
ATOM 714 C C . SER A 1 96 ? 5.542 -4.163 -16.037 1.00 62.47 96 SER A C 1
ATOM 716 O O . SER A 1 96 ? 6.586 -3.559 -16.261 1.00 62.47 96 SER A O 1
ATOM 718 N N . GLY A 1 97 ? 4.350 -3.636 -16.325 1.00 71.00 97 GLY A N 1
ATOM 719 C CA . GLY A 1 97 ? 4.136 -2.342 -16.976 1.00 71.00 97 GLY A CA 1
ATOM 720 C C . GLY A 1 97 ? 4.336 -1.172 -16.020 1.00 71.00 97 GLY A C 1
ATOM 721 O O . GLY A 1 97 ? 4.886 -1.329 -14.939 1.00 71.00 97 GLY A O 1
ATOM 722 N N . SER A 1 98 ? 3.878 0.017 -16.388 1.00 76.25 98 SER A N 1
ATOM 723 C CA . SER A 1 98 ? 3.959 1.216 -15.531 1.00 76.25 98 SER A CA 1
ATOM 724 C C . SER A 1 98 ? 2.799 1.346 -14.541 1.00 76.25 98 SER A C 1
ATOM 726 O O . SER A 1 98 ? 2.833 2.180 -13.633 1.00 76.25 98 SER A O 1
ATOM 728 N N . ASP A 1 99 ? 1.765 0.521 -14.722 1.00 82.94 99 ASP A N 1
ATOM 729 C CA . ASP A 1 99 ? 0.582 0.492 -13.880 1.00 82.94 99 ASP A CA 1
ATOM 730 C C . ASP A 1 99 ? 0.722 -0.563 -12.778 1.00 82.94 99 ASP A C 1
ATOM 732 O O . ASP A 1 99 ? 1.097 -1.713 -13.009 1.00 82.94 99 ASP A O 1
ATOM 736 N N . ARG A 1 100 ? 0.397 -0.162 -11.551 1.00 84.12 100 ARG A N 1
ATOM 737 C CA . ARG A 1 100 ? 0.358 -1.017 -10.363 1.00 84.12 100 ARG A CA 1
ATOM 738 C C . ARG A 1 100 ? -1.057 -1.072 -9.815 1.00 84.12 100 ARG A C 1
ATOM 740 O O . ARG A 1 100 ? -1.604 -0.030 -9.438 1.00 84.12 100 ARG A O 1
ATOM 747 N N . GLY A 1 101 ? -1.662 -2.255 -9.783 1.00 85.38 101 GLY A N 1
ATOM 748 C CA . GLY A 1 101 ? -2.891 -2.459 -9.024 1.00 85.38 101 GLY A CA 1
ATOM 749 C C . GLY A 1 101 ? -2.560 -2.364 -7.541 1.00 85.38 101 GLY A C 1
ATOM 750 O O . GLY A 1 101 ? -1.523 -2.862 -7.117 1.00 85.38 101 GLY A O 1
ATOM 751 N N . MET A 1 102 ? -3.388 -1.669 -6.768 1.00 87.50 102 MET A N 1
ATOM 752 C CA . MET A 1 102 ? -3.210 -1.550 -5.325 1.00 87.50 102 MET A CA 1
ATOM 753 C C . MET A 1 102 ? -4.533 -1.876 -4.657 1.00 87.50 102 MET A C 1
ATOM 755 O O . MET A 1 102 ? -5.562 -1.284 -4.991 1.00 87.50 102 MET A O 1
ATOM 759 N N . TRP A 1 103 ? -4.483 -2.826 -3.737 1.00 89.19 103 TRP A N 1
ATOM 760 C CA . TRP A 1 103 ? -5.633 -3.346 -3.025 1.00 89.19 103 TRP A CA 1
ATOM 761 C C . TRP A 1 103 ? -5.556 -2.950 -1.565 1.00 89.19 103 TRP A C 1
ATOM 763 O O . TRP A 1 103 ? -4.478 -2.883 -0.977 1.00 89.19 103 TRP A O 1
ATOM 773 N N . PHE A 1 104 ? -6.727 -2.707 -0.991 1.00 87.38 104 PHE A N 1
ATOM 774 C CA . PHE A 1 104 ? -6.890 -2.405 0.419 1.00 87.38 104 PHE A CA 1
ATOM 775 C C . PHE A 1 104 ? -7.822 -3.430 1.038 1.00 87.38 104 PHE A C 1
ATOM 777 O O . PHE A 1 104 ? -8.855 -3.757 0.448 1.00 87.38 104 PHE A O 1
ATOM 784 N N . ARG A 1 105 ? -7.501 -3.879 2.249 1.00 84.19 105 ARG A N 1
ATOM 785 C CA . ARG A 1 105 ? -8.392 -4.723 3.045 1.00 84.19 105 ARG A CA 1
ATOM 786 C C . ARG A 1 105 ? -8.565 -4.126 4.422 1.00 84.19 105 ARG A C 1
ATOM 788 O O . ARG A 1 105 ? -7.599 -3.743 5.068 1.00 84.19 105 ARG A O 1
ATOM 795 N N . ILE A 1 106 ? -9.812 -4.042 4.863 1.00 81.62 106 ILE A N 1
ATOM 796 C CA . ILE A 1 106 ? -10.144 -3.545 6.193 1.00 81.62 106 ILE A CA 1
ATOM 797 C C . ILE A 1 106 ? -10.573 -4.736 7.035 1.00 81.62 106 ILE A C 1
ATOM 799 O O . ILE A 1 106 ? -11.545 -5.409 6.689 1.00 81.62 106 ILE A O 1
ATOM 803 N N . LYS A 1 107 ? -9.888 -4.971 8.155 1.00 77.69 107 LYS A N 1
ATOM 804 C CA . LYS A 1 107 ? -10.412 -5.833 9.217 1.00 77.69 107 LYS A CA 1
ATOM 805 C C . LYS A 1 107 ? -11.087 -4.956 10.259 1.00 77.69 107 LYS A C 1
ATOM 807 O O . LYS A 1 107 ? -10.505 -3.994 10.762 1.00 77.69 107 LYS A O 1
ATOM 812 N N . THR A 1 108 ? -12.343 -5.276 10.540 1.00 75.25 108 THR A N 1
ATOM 813 C CA . THR A 1 108 ? -13.162 -4.565 11.520 1.00 75.25 108 THR A CA 1
ATOM 814 C C . THR A 1 108 ? -13.249 -5.371 12.813 1.00 75.25 108 THR A C 1
ATOM 816 O O . THR A 1 108 ? -13.363 -6.599 12.744 1.00 75.25 108 THR A O 1
ATOM 819 N N . PRO A 1 109 ? -13.289 -4.714 13.977 1.00 73.12 109 PRO A N 1
ATOM 820 C CA . PRO A 1 109 ? -13.510 -5.405 15.239 1.00 73.12 109 PRO A CA 1
ATOM 821 C C . PRO A 1 109 ? -14.939 -5.965 15.300 1.00 73.12 109 PRO A C 1
ATOM 823 O O . PRO A 1 109 ? -15.861 -5.397 14.706 1.00 73.12 109 PRO A O 1
ATOM 826 N N . THR A 1 110 ? -15.168 -7.058 16.039 1.00 74.81 110 THR A N 1
ATOM 827 C CA . THR A 1 110 ? -16.530 -7.614 16.206 1.00 74.81 110 THR A CA 1
ATOM 828 C C . THR A 1 110 ? -17.461 -6.702 17.00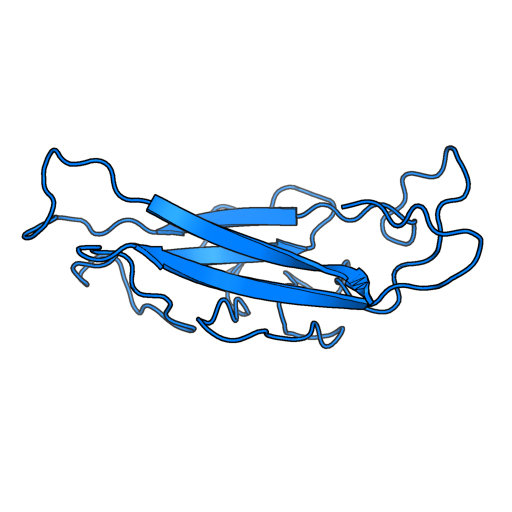6 1.00 74.81 110 THR A C 1
ATOM 830 O O . THR A 1 110 ? -18.681 -6.853 16.956 1.00 74.81 110 THR A O 1
ATOM 833 N N . SER A 1 111 ? -16.896 -5.775 17.776 1.00 73.50 111 SER A N 1
ATOM 834 C CA . SER A 1 111 ? -17.619 -4.792 18.579 1.00 73.50 111 SER A CA 1
ATOM 835 C C . SER A 1 111 ? -16.770 -3.541 18.765 1.00 73.50 111 SER A C 1
ATOM 837 O O . SER A 1 111 ? -15.554 -3.653 18.867 1.00 73.50 111 SER A O 1
ATOM 839 N N . LEU A 1 112 ? -17.419 -2.380 18.867 1.00 70.88 112 LEU A N 1
ATOM 840 C CA . LEU A 1 112 ? -16.770 -1.092 19.116 1.00 70.88 112 LEU A CA 1
ATOM 841 C C . LEU A 1 112 ? -17.197 -0.547 20.476 1.00 70.88 112 LEU A C 1
ATOM 843 O O . LEU A 1 112 ? -18.396 -0.349 20.701 1.00 70.88 112 LEU A O 1
ATOM 847 N N . THR A 1 113 ? -16.241 -0.263 21.361 1.00 69.38 113 THR A N 1
ATOM 848 C CA . THR A 1 113 ? -16.539 0.360 22.666 1.00 69.38 113 THR A CA 1
ATOM 849 C C . THR A 1 113 ? -16.410 1.881 22.604 1.00 69.38 113 THR A C 1
ATOM 851 O O . THR A 1 113 ? -17.193 2.609 23.214 1.00 69.38 113 THR A O 1
ATOM 854 N N . VAL A 1 114 ? -15.451 2.375 21.820 1.00 62.66 114 VAL A N 1
ATOM 855 C CA . VAL A 1 114 ? -15.234 3.805 21.539 1.00 62.66 114 VAL A CA 1
ATOM 856 C C . VAL A 1 114 ? -15.692 4.115 20.104 1.00 62.66 114 VAL A C 1
ATOM 858 O O . VAL A 1 114 ? -15.672 3.245 19.244 1.00 62.66 114 VAL A O 1
ATOM 861 N N . GLY A 1 115 ? -16.181 5.327 19.822 1.00 63.12 115 GLY A N 1
ATOM 862 C CA . GLY A 1 115 ? -16.516 5.727 18.444 1.00 63.12 115 GLY A CA 1
ATOM 863 C C . GLY A 1 115 ? -17.740 5.040 17.813 1.00 63.12 115 GLY A C 1
ATOM 864 O O . GLY A 1 115 ? -17.984 5.223 16.622 1.00 63.12 115 GLY A O 1
ATOM 865 N N . SER A 1 116 ? -18.530 4.278 18.579 1.00 69.12 116 SER A N 1
ATOM 866 C CA . SER A 1 116 ? -19.766 3.651 18.088 1.00 69.12 116 SER A CA 1
ATOM 867 C C . SER A 1 116 ? -20.750 4.700 17.554 1.00 69.12 116 SER A C 1
ATOM 869 O O . SER A 1 116 ? -21.041 5.694 18.220 1.00 69.12 116 SER A O 1
ATOM 871 N N . GLY A 1 117 ? -21.240 4.494 16.328 1.00 71.50 117 GLY A N 1
ATOM 872 C CA . GLY A 1 117 ? -22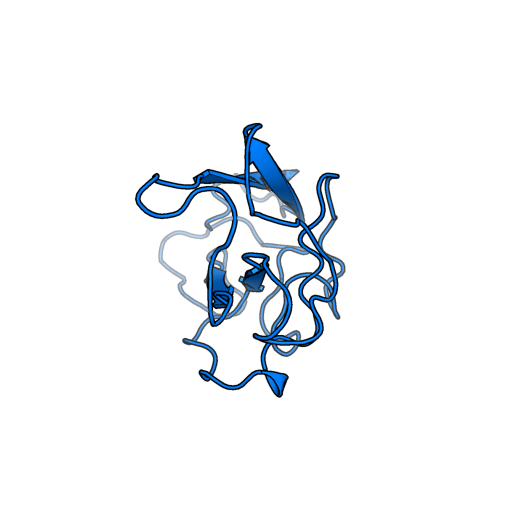.104 5.449 15.624 1.00 71.50 117 GLY A CA 1
ATOM 873 C C . GLY A 1 117 ? -21.386 6.687 15.069 1.00 71.50 117 GLY A C 1
ATOM 874 O O . GLY A 1 117 ? -22.053 7.596 14.580 1.00 71.50 117 GLY A O 1
ATOM 875 N N . ILE A 1 118 ? -20.050 6.735 15.124 1.00 75.25 118 ILE A N 1
ATOM 876 C CA . ILE A 1 118 ? -19.230 7.851 14.637 1.00 75.25 118 ILE A CA 1
ATOM 877 C C . ILE A 1 118 ? -18.357 7.369 13.476 1.00 75.25 118 ILE A C 1
ATOM 879 O O . ILE A 1 118 ? -17.698 6.334 13.570 1.00 75.25 118 ILE A O 1
ATOM 883 N N . ALA A 1 119 ? -18.315 8.144 12.391 1.00 76.12 119 ALA A N 1
ATOM 884 C CA . ALA A 1 119 ? -17.419 7.875 11.272 1.00 76.12 119 ALA A CA 1
ATOM 885 C C . ALA A 1 119 ? -15.949 7.942 11.720 1.00 76.12 119 ALA A C 1
ATOM 887 O O . ALA A 1 119 ? -15.533 8.908 12.358 1.00 76.12 119 ALA A O 1
ATOM 888 N N . GLN A 1 120 ? -15.174 6.919 11.367 1.00 75.00 120 GLN A N 1
ATOM 889 C CA . GLN A 1 120 ? -13.741 6.841 11.640 1.00 75.00 120 GLN A CA 1
ATOM 890 C C . GLN A 1 120 ? -12.970 7.042 10.334 1.00 75.00 120 GLN A C 1
ATOM 892 O O . GLN A 1 120 ? -13.349 6.478 9.308 1.00 75.00 120 GLN A O 1
ATOM 897 N N . THR A 1 121 ? -11.866 7.788 10.380 1.00 79.69 121 THR A N 1
ATOM 898 C CA . THR A 1 121 ? -11.061 8.106 9.193 1.00 79.69 121 THR A CA 1
ATOM 899 C C . THR A 1 121 ? -9.616 7.665 9.380 1.00 79.69 121 THR A C 1
ATOM 901 O O . THR A 1 121 ? -8.974 8.010 10.373 1.00 79.69 121 THR A O 1
ATOM 904 N N . ILE A 1 122 ? -9.093 6.972 8.371 1.00 80.69 122 ILE A N 1
ATOM 905 C CA . ILE A 1 122 ? -7.668 6.719 8.175 1.00 80.69 122 ILE A CA 1
ATOM 906 C C . ILE A 1 122 ? -7.249 7.333 6.838 1.00 80.69 122 ILE A C 1
ATOM 908 O O . ILE A 1 122 ? -7.973 7.255 5.847 1.00 80.69 122 ILE A O 1
ATOM 912 N N . THR A 1 123 ? -6.098 7.995 6.819 1.00 86.56 123 THR A N 1
ATOM 913 C CA . THR A 1 123 ? -5.495 8.578 5.620 1.00 86.56 123 THR A CA 1
ATOM 914 C C . THR A 1 123 ? -4.279 7.757 5.231 1.00 86.56 123 THR A C 1
ATOM 916 O O . THR A 1 123 ? -3.334 7.648 6.011 1.00 86.56 123 THR A O 1
ATOM 919 N N . VAL A 1 124 ? -4.285 7.226 4.010 1.00 88.31 124 VAL A N 1
ATOM 920 C CA . VAL A 1 124 ? -3.119 6.580 3.401 1.00 88.31 124 VAL A CA 1
ATOM 921 C C . VAL A 1 124 ? -2.418 7.590 2.506 1.00 88.31 124 VAL A C 1
ATOM 923 O O . VAL A 1 124 ? -3.040 8.199 1.637 1.00 88.31 124 VAL A O 1
ATOM 926 N N . THR A 1 125 ? -1.122 7.780 2.729 1.00 91.12 125 THR A N 1
ATOM 927 C CA . THR A 1 125 ? -0.267 8.600 1.868 1.00 91.12 125 THR A CA 1
ATOM 928 C C . THR A 1 125 ? 0.651 7.689 1.081 1.00 91.12 125 THR A C 1
ATOM 930 O O . THR A 1 125 ? 1.334 6.860 1.675 1.00 91.12 125 THR A O 1
ATOM 933 N N . ILE A 1 126 ? 0.702 7.886 -0.233 1.00 91.38 126 ILE A N 1
ATOM 934 C CA . ILE A 1 126 ? 1.605 7.165 -1.124 1.00 91.38 126 ILE A CA 1
ATOM 935 C C . ILE A 1 126 ? 2.489 8.187 -1.831 1.00 91.38 126 ILE A C 1
ATOM 937 O O . ILE A 1 126 ? 1.984 9.182 -2.349 1.00 91.38 126 ILE A O 1
ATOM 941 N N . THR A 1 127 ? 3.802 7.971 -1.814 1.00 92.94 127 THR A N 1
ATOM 942 C CA . THR A 1 127 ? 4.790 8.893 -2.392 1.00 92.94 127 THR A CA 1
ATOM 943 C C . THR A 1 127 ? 5.675 8.143 -3.376 1.00 92.94 127 THR A C 1
ATOM 945 O O . THR A 1 127 ? 6.224 7.114 -3.001 1.00 92.94 127 THR A O 1
ATOM 948 N N . ALA A 1 128 ? 5.819 8.676 -4.590 1.00 90.56 128 ALA A N 1
ATOM 949 C CA . ALA A 1 128 ? 6.807 8.238 -5.576 1.00 90.56 128 ALA A CA 1
ATOM 950 C C . ALA A 1 128 ? 8.105 9.047 -5.423 1.00 90.56 128 ALA A C 1
ATOM 952 O O . ALA A 1 128 ? 8.029 10.230 -5.064 1.00 90.56 128 ALA A O 1
ATOM 953 N N . TYR A 1 129 ? 9.263 8.447 -5.693 1.00 88.56 129 TYR A N 1
ATOM 954 C CA . TYR A 1 129 ? 10.558 9.135 -5.706 1.00 88.56 129 TYR A CA 1
ATOM 955 C C . TYR A 1 129 ? 11.550 8.517 -6.692 1.00 88.56 129 TYR A C 1
ATOM 957 O O . TYR A 1 129 ? 11.321 7.364 -7.123 1.00 88.56 129 TYR A O 1
#

pLDDT: mean 77.1, std 11.91, range [51.5, 93.0]

Radius of gyration: 15.9 Å; chains: 1; bounding box: 35×27×47 Å

Sequence (129 aa):
MRNTSSGITEDYKIKGSNSSPSNWTIASHATGPSEDQFVLYAAFHNVEPGDVDATWADDDLEATNQDCDGSDIFTIDGTQTGVDVPANNPGDYSPSGSDRGMWFRIKTPTSLTVGSGIAQTITVTITAY

Secondary structure (DSSP, 8-state):
-B--SSS--B-EEEEEEEPSS--B---S----TTSS-BEEEEEE-SSPPPSSGGGG------SS-EE--SSSTTBSSSSS-SSSBPPPPTT---TTSSB--EEEEEEPPS--SSSTTS---EEEEEEE-

Foldseek 3Di:
DFAADDFDFKWKWKEKDWDPPAQADQDQDDPDLARLHKYKFKAWDPDDFDPDPLQRNQGNHHNDIDTKDQQGYRHRGSLATRGRQTHADPPDPDSNHRDIDMDMDMRHHPDHPPQVVHDTDMDMDMDID